Protein AF-A0A812ZML1-F1 (afdb_monomer_lite)

Sequence (157 aa):
MKAFSSDRKLYLHMNGLTAKGILGVNSSADFPVGQWFKGADTTFVLKFLIFKRRLIKVVRLGMAMLTLYTRIAAMAHSRSLPRFKLTPKYHMLMHVVYQLMLDRDANRSPINPLAYSCQMPEDFINRVATLARAVNPRFVPERTLYLYKVALAKVWE

pLDDT: mean 70.1, std 20.09, range [27.42, 96.38]

Radius of gyration: 21.19 Å; chains: 1; bounding box: 46×63×42 Å

Secondary structure (DSSP, 8-state):
-----TTS-----HHHHHSSSSS----TTS-------HHHHHHHHHHHHHH---HHHHHHHHHHHHHHHHHHHHHHHHTT-------HHHHHHHHHHHHHHHHHHTTPPPPPGGGG-THHHHHHHHHHHHHHTTS-GGGHHHHHHHHHHHHHHTT--

Organism: NCBI:txid1628268

Foldseek 3Di:
DFDDDPPPPDGPPVCVVQPDDHQCDPDPPDQRPDPPDLPPVLVVLLCVVVVPPDLVVNLVVLVVVLVVLVVVVVVCVVVVHPNDDPDVVNVLSVVQSVQSVVCVVVVHDGDRSCVSDCPVVVVVLVVLQVQLVVDDPVCSVVSSVVVVVVVCVVVVD

Structure (mmCIF, N/CA/C/O backbone):
data_AF-A0A812ZML1-F1
#
_entry.id   AF-A0A812ZML1-F1
#
loop_
_atom_site.group_PDB
_atom_site.id
_atom_site.type_symbol
_atom_site.label_atom_id
_atom_site.label_alt_id
_atom_site.label_comp_id
_atom_site.label_asym_id
_atom_site.label_entity_id
_atom_site.label_seq_id
_atom_site.pdbx_PDB_ins_code
_atom_site.Cartn_x
_atom_site.Cartn_y
_atom_site.Cartn_z
_atom_site.occupancy
_atom_site.B_iso_or_equiv
_atom_site.auth_seq_id
_atom_site.auth_comp_id
_atom_site.auth_asym_id
_atom_site.auth_atom_id
_atom_site.pdbx_PDB_model_num
ATOM 1 N N . MET A 1 1 ? -27.464 15.623 4.120 1.00 30.25 1 MET A N 1
ATOM 2 C CA . MET A 1 1 ? -26.957 16.965 4.499 1.00 30.25 1 MET A CA 1
ATOM 3 C C . MET A 1 1 ? -26.348 17.617 3.259 1.00 30.25 1 MET A C 1
ATOM 5 O O . MET A 1 1 ? -25.480 17.003 2.650 1.00 30.25 1 MET A O 1
ATOM 9 N N . LYS A 1 2 ? -26.843 18.781 2.813 1.00 27.42 2 LYS A N 1
ATOM 10 C CA . LYS A 1 2 ? -26.291 19.506 1.651 1.00 27.42 2 LYS A CA 1
ATOM 11 C C . LYS A 1 2 ? -25.181 20.434 2.156 1.00 27.42 2 LYS A C 1
ATOM 13 O O . LYS A 1 2 ? -25.472 21.323 2.945 1.00 27.42 2 LYS A O 1
ATOM 18 N N . ALA A 1 3 ? -23.933 20.215 1.747 1.00 38.06 3 ALA A N 1
ATOM 19 C CA . ALA A 1 3 ? -22.838 21.139 2.039 1.00 38.06 3 ALA A CA 1
ATOM 20 C C . ALA A 1 3 ? -22.633 22.055 0.828 1.00 38.06 3 ALA A C 1
ATOM 22 O O . ALA A 1 3 ? -22.430 21.577 -0.288 1.00 38.06 3 ALA A O 1
ATOM 23 N N . PHE A 1 4 ? -22.740 23.364 1.043 1.00 33.72 4 PHE A N 1
ATOM 24 C CA . PHE A 1 4 ? -22.648 24.370 -0.009 1.00 33.72 4 PHE A CA 1
ATOM 25 C C . PHE A 1 4 ? -21.183 24.786 -0.189 1.00 33.72 4 PHE A C 1
ATOM 27 O O . PHE A 1 4 ? -20.556 25.266 0.752 1.00 33.72 4 PHE A O 1
ATOM 34 N N . SER A 1 5 ? -20.621 24.598 -1.384 1.00 42.22 5 SER A N 1
ATOM 35 C CA . SER A 1 5 ? -19.353 25.231 -1.759 1.00 42.22 5 SER A CA 1
ATOM 36 C C . SER A 1 5 ? -19.693 26.524 -2.492 1.00 42.22 5 SER A C 1
ATOM 38 O O . SER A 1 5 ? -20.184 26.486 -3.621 1.00 42.22 5 SER A O 1
ATOM 40 N N . SER A 1 6 ? -19.474 27.662 -1.828 1.00 43.00 6 SER A N 1
ATOM 41 C CA . SER A 1 6 ? -19.784 29.004 -2.350 1.00 43.00 6 SER A CA 1
ATOM 42 C C . SER A 1 6 ? -19.056 29.326 -3.658 1.00 43.00 6 SER A C 1
ATOM 44 O O . SER A 1 6 ? -19.532 30.130 -4.451 1.00 43.00 6 SER A O 1
ATOM 46 N N . ASP A 1 7 ? -17.941 28.647 -3.912 1.00 47.12 7 ASP A N 1
ATOM 47 C CA . ASP A 1 7 ? -16.955 29.038 -4.914 1.00 47.12 7 ASP A CA 1
ATOM 48 C C . ASP A 1 7 ? -17.276 28.558 -6.344 1.00 47.12 7 ASP A C 1
ATOM 50 O O . ASP A 1 7 ? -16.639 28.987 -7.299 1.00 47.12 7 ASP A O 1
ATOM 54 N N . ARG A 1 8 ? -18.240 27.636 -6.541 1.00 44.75 8 ARG A N 1
ATOM 55 C CA . ARG A 1 8 ? -18.474 27.026 -7.876 1.00 44.75 8 ARG A CA 1
ATOM 56 C C . ARG A 1 8 ? -19.919 26.844 -8.330 1.00 44.75 8 ARG A C 1
ATOM 58 O O . ARG A 1 8 ? -20.122 26.225 -9.371 1.00 44.75 8 ARG A O 1
ATOM 65 N N . LYS A 1 9 ? -20.920 27.323 -7.579 1.00 40.16 9 LYS A N 1
ATOM 66 C CA . LYS A 1 9 ? -22.358 27.097 -7.877 1.00 40.16 9 LYS A CA 1
ATOM 67 C C . LYS A 1 9 ? -22.679 25.640 -8.289 1.00 40.16 9 LYS A C 1
ATOM 69 O O . LYS A 1 9 ? -23.553 25.390 -9.112 1.00 40.16 9 LYS A O 1
ATOM 74 N N . LEU A 1 10 ? -21.959 24.665 -7.732 1.00 39.91 10 LEU A N 1
ATOM 75 C CA . LEU A 1 10 ? -22.126 23.246 -8.038 1.00 39.91 10 LEU A CA 1
ATOM 76 C C . LEU A 1 10 ? -22.771 22.569 -6.835 1.00 39.91 10 LEU A C 1
ATOM 78 O O . LEU A 1 10 ? -22.171 22.458 -5.765 1.00 39.91 10 LEU A O 1
ATOM 82 N N . TYR A 1 11 ? -24.009 22.119 -7.021 1.00 44.06 11 TYR A N 1
ATOM 83 C CA . TYR A 1 11 ? -24.734 21.344 -6.025 1.00 44.06 11 TYR A CA 1
ATOM 84 C C . TYR A 1 11 ? -24.158 19.930 -5.974 1.00 44.06 11 TYR A C 1
ATOM 86 O O . TYR A 1 11 ? -24.577 19.043 -6.713 1.00 44.06 11 TYR A O 1
ATOM 94 N N . LEU A 1 12 ? -23.203 19.694 -5.076 1.00 42.94 12 LEU A N 1
ATOM 95 C CA . LEU A 1 12 ? -22.797 18.335 -4.739 1.00 42.94 12 LEU A CA 1
ATOM 96 C C . LEU A 1 12 ? -23.833 17.757 -3.780 1.00 42.94 12 LEU A C 1
ATOM 98 O O . LEU A 1 12 ? -23.767 17.898 -2.557 1.00 42.94 12 LEU A O 1
ATOM 102 N N . HIS A 1 13 ? -24.853 17.142 -4.371 1.00 40.81 13 HIS A N 1
ATOM 103 C CA . HIS A 1 13 ? -25.836 16.395 -3.616 1.00 40.81 13 HIS A CA 1
ATOM 104 C C . HIS A 1 13 ? -25.111 15.204 -2.987 1.00 40.81 13 HIS A C 1
ATOM 106 O O . HIS A 1 13 ? -24.733 14.268 -3.685 1.00 40.81 13 HIS A O 1
ATOM 112 N N . MET A 1 14 ? -24.889 15.237 -1.670 1.00 38.34 14 MET A N 1
ATOM 113 C CA . MET A 1 14 ? -24.200 14.154 -0.957 1.00 38.34 14 MET A CA 1
ATOM 114 C C . MET A 1 14 ? -24.873 12.797 -1.183 1.00 38.34 14 MET A C 1
ATOM 116 O O . MET A 1 14 ? -24.180 11.784 -1.176 1.00 38.34 14 MET A O 1
ATOM 120 N N . ASN A 1 15 ? -26.176 12.767 -1.498 1.00 38.44 15 ASN A N 1
ATOM 121 C CA . ASN A 1 15 ? -26.861 11.531 -1.883 1.00 38.44 15 ASN A CA 1
ATOM 122 C C . ASN A 1 15 ? -26.327 10.943 -3.200 1.00 38.44 15 ASN A C 1
ATOM 124 O O . ASN A 1 15 ? -26.400 9.745 -3.363 1.00 38.44 15 ASN A O 1
ATOM 128 N N . GLY A 1 16 ? -25.743 11.710 -4.123 1.00 42.47 16 GLY A N 1
ATOM 129 C CA . GLY A 1 16 ? -25.113 11.144 -5.327 1.00 42.47 16 GLY A CA 1
ATOM 130 C C . GLY A 1 16 ? -23.782 10.432 -5.046 1.00 42.47 16 GLY A C 1
ATOM 131 O O . GLY A 1 16 ? -23.395 9.535 -5.784 1.00 42.47 16 GLY A O 1
ATOM 132 N N . LEU A 1 17 ? -23.095 10.805 -3.959 1.00 43.91 17 LEU A N 1
ATOM 133 C CA . LEU A 1 17 ? -21.865 10.146 -3.495 1.00 43.91 17 LEU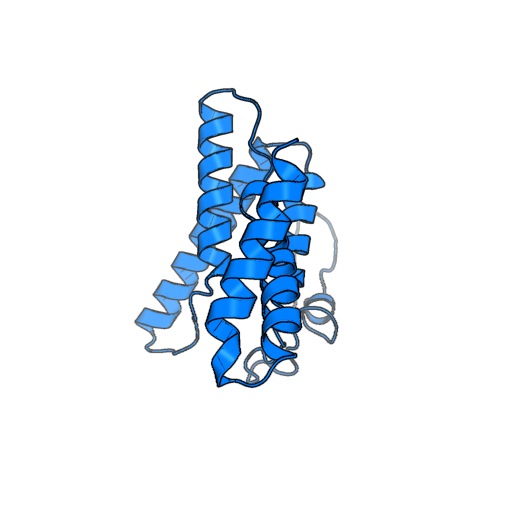 A CA 1
ATOM 134 C C . LEU A 1 17 ? -22.143 8.997 -2.512 1.00 43.91 17 LEU A C 1
ATOM 136 O O . LEU A 1 17 ? -21.347 8.065 -2.412 1.00 43.91 17 LEU A O 1
ATOM 140 N N . THR A 1 18 ? -23.258 9.068 -1.779 1.00 42.94 18 THR A N 1
ATOM 141 C CA . THR A 1 18 ? -23.628 8.104 -0.727 1.00 42.94 18 THR A CA 1
ATOM 142 C C . THR A 1 18 ? -24.702 7.106 -1.155 1.00 42.94 18 THR A C 1
ATOM 144 O O . THR A 1 18 ? -24.686 5.980 -0.667 1.00 42.94 18 THR A O 1
ATOM 147 N N . ALA A 1 19 ? -25.580 7.442 -2.105 1.00 38.00 19 ALA A N 1
ATOM 148 C CA . ALA A 1 19 ? -26.612 6.527 -2.576 1.00 38.00 19 ALA A CA 1
ATOM 149 C C . ALA A 1 19 ? -26.061 5.574 -3.645 1.00 38.00 19 ALA A C 1
ATOM 151 O O . ALA A 1 19 ? -25.663 5.966 -4.741 1.00 38.00 19 ALA A O 1
ATOM 152 N N . LYS A 1 20 ? -26.102 4.288 -3.293 1.00 42.53 20 LYS A N 1
ATOM 153 C CA . LYS A 1 20 ? -26.115 3.098 -4.160 1.00 42.53 20 LYS A CA 1
ATOM 154 C C . LYS A 1 20 ? -24.907 2.772 -5.047 1.00 42.53 20 LYS A C 1
ATOM 156 O O . LYS A 1 20 ? -24.857 1.644 -5.516 1.00 42.53 20 LYS A O 1
ATOM 161 N N . GLY A 1 21 ? -23.932 3.657 -5.248 1.00 42.88 21 GLY A N 1
ATOM 162 C CA . GLY A 1 21 ? -22.796 3.356 -6.139 1.00 42.88 21 GLY A CA 1
ATOM 163 C C . GLY A 1 21 ? -21.460 3.063 -5.452 1.00 42.88 21 GLY A C 1
ATOM 164 O O . GLY A 1 21 ? -20.803 2.080 -5.775 1.00 42.88 21 GLY A O 1
ATOM 165 N N . ILE A 1 22 ? -21.024 3.946 -4.544 1.00 42.72 22 ILE A N 1
ATOM 166 C CA . ILE A 1 22 ? -19.591 4.043 -4.193 1.00 42.72 22 ILE A CA 1
ATOM 167 C C . ILE A 1 22 ? -19.295 3.695 -2.727 1.00 42.72 22 ILE A C 1
ATOM 169 O O . ILE A 1 22 ? -18.256 3.107 -2.450 1.00 42.72 22 ILE A O 1
ATOM 173 N N . LEU A 1 23 ? -20.183 4.033 -1.783 1.00 40.28 23 LEU A N 1
ATOM 174 C CA . LEU A 1 23 ? -19.913 3.873 -0.340 1.00 40.28 23 LEU A CA 1
ATOM 175 C C . LEU A 1 23 ? -20.898 2.958 0.408 1.00 40.28 23 LEU A C 1
ATOM 177 O O . LEU A 1 23 ? -20.648 2.641 1.567 1.00 40.28 23 LEU A O 1
ATOM 181 N N . GLY A 1 24 ? -21.989 2.522 -0.235 1.00 40.69 24 GLY A N 1
ATOM 182 C CA . GLY A 1 24 ? -22.917 1.531 0.332 1.00 40.69 24 GLY A CA 1
ATOM 183 C C . GLY A 1 24 ? -23.607 1.952 1.637 1.00 40.69 24 GLY A C 1
ATOM 184 O O . GLY A 1 24 ? -23.791 1.117 2.515 1.00 40.69 24 GLY A O 1
ATOM 185 N N . VAL A 1 25 ? -23.961 3.232 1.799 1.00 42.88 25 VAL A N 1
ATOM 186 C CA . VAL A 1 25 ? -24.600 3.740 3.027 1.00 42.88 25 VAL A CA 1
ATOM 187 C C . VAL A 1 25 ? -26.088 3.984 2.768 1.00 42.88 25 VAL A C 1
ATOM 189 O O . VAL A 1 25 ? -26.435 4.878 1.998 1.00 42.88 25 VAL A O 1
ATOM 192 N N . ASN A 1 26 ? -26.966 3.204 3.407 1.00 42.56 26 ASN A N 1
ATOM 193 C CA . ASN A 1 26 ? -28.424 3.327 3.259 1.00 42.56 26 ASN A CA 1
ATOM 194 C C . ASN A 1 26 ? -29.070 4.244 4.322 1.00 42.56 26 ASN A C 1
ATOM 196 O O . ASN A 1 26 ? -30.164 4.758 4.096 1.00 42.56 26 ASN A O 1
ATOM 200 N N . SER A 1 27 ? -28.387 4.517 5.441 1.00 46.06 27 SER A N 1
ATOM 201 C CA . SER A 1 27 ? -28.872 5.358 6.547 1.00 46.06 27 SER A CA 1
ATOM 202 C C . SER A 1 27 ? -27.717 5.999 7.330 1.00 46.06 27 SER A C 1
ATOM 204 O O . SER A 1 27 ? -26.608 5.478 7.354 1.00 46.06 27 SER A O 1
ATOM 206 N N . SER A 1 28 ? -27.968 7.113 8.030 1.00 41.59 28 SER A N 1
ATOM 207 C CA . SER A 1 28 ? -27.015 7.720 8.982 1.00 41.59 28 SER A CA 1
ATOM 208 C C . SER A 1 28 ? -26.768 6.875 10.239 1.00 41.59 28 SER A C 1
ATOM 210 O O . SER A 1 28 ? -25.823 7.149 10.981 1.00 41.59 28 SER A O 1
ATOM 212 N N . ALA A 1 29 ? -27.624 5.879 10.483 1.00 38.41 29 ALA A N 1
ATOM 213 C CA . ALA A 1 29 ? -27.454 4.856 11.511 1.00 38.41 29 ALA A CA 1
ATOM 214 C C . ALA A 1 29 ? -26.827 3.561 10.963 1.00 38.41 29 ALA A C 1
ATOM 216 O O . ALA A 1 29 ? -26.389 2.726 11.752 1.00 38.41 29 ALA A O 1
ATOM 217 N N . ASP A 1 30 ? -26.734 3.414 9.636 1.00 39.09 30 ASP A N 1
ATOM 218 C CA . ASP A 1 30 ? -26.087 2.265 9.015 1.00 39.09 30 ASP A CA 1
ATOM 219 C C . ASP A 1 30 ? -24.577 2.483 8.971 1.00 39.09 30 ASP A C 1
ATOM 221 O O . ASP A 1 30 ? -24.061 3.477 8.449 1.00 39.09 30 ASP A O 1
ATOM 225 N N . PHE A 1 31 ? -23.844 1.515 9.512 1.00 41.28 31 PHE A N 1
ATOM 226 C CA . PHE A 1 31 ? -22.415 1.409 9.261 1.00 41.28 31 PHE A CA 1
ATOM 227 C C . PHE A 1 31 ? -22.195 1.182 7.757 1.00 41.28 31 PHE A C 1
ATOM 229 O O . PHE A 1 31 ? -23.007 0.496 7.136 1.00 41.28 31 PHE A O 1
ATOM 236 N N . PRO A 1 32 ? -21.121 1.723 7.149 1.00 39.84 32 PRO A N 1
ATOM 237 C CA . PRO A 1 32 ? -20.814 1.465 5.748 1.00 39.84 32 PRO A CA 1
ATOM 238 C C . PRO A 1 32 ? -20.530 -0.028 5.552 1.00 39.84 32 PRO A C 1
ATOM 240 O O . PRO A 1 32 ? -19.404 -0.496 5.711 1.00 39.84 32 PRO A O 1
ATOM 243 N N . VAL A 1 33 ? -21.567 -0.778 5.196 1.00 39.78 33 VAL A N 1
ATOM 244 C CA . VAL A 1 33 ? -21.495 -2.158 4.724 1.00 39.78 33 VAL A CA 1
ATOM 245 C C . VAL A 1 33 ? -21.394 -2.131 3.205 1.00 39.78 33 VAL A C 1
ATOM 247 O O . VAL A 1 33 ? -22.273 -2.561 2.469 1.00 39.78 33 VAL A O 1
ATOM 250 N N . GLY A 1 34 ? -20.280 -1.586 2.725 1.00 39.97 34 GLY A N 1
ATOM 251 C CA . GLY A 1 34 ? -19.771 -1.893 1.397 1.00 39.97 34 GLY A CA 1
ATOM 252 C C . GLY A 1 34 ? -18.774 -3.035 1.526 1.00 39.97 34 GLY A C 1
ATOM 253 O O . GLY A 1 34 ? -17.932 -3.018 2.426 1.00 39.97 34 GLY A O 1
ATOM 254 N N . GLN A 1 35 ? -18.814 -4.024 0.633 1.00 39.38 35 GLN A N 1
ATOM 255 C CA . GLN A 1 35 ? -17.614 -4.827 0.426 1.00 39.38 35 GLN A CA 1
ATOM 256 C C . GLN A 1 35 ? -16.547 -3.907 -0.167 1.00 39.38 35 GLN A C 1
ATOM 258 O O . GLN A 1 35 ? -16.556 -3.598 -1.355 1.00 39.38 35 GLN A O 1
ATOM 263 N N . TRP A 1 36 ? -15.636 -3.442 0.684 1.00 43.09 36 TRP A N 1
ATOM 264 C CA . TRP A 1 36 ? -14.430 -2.747 0.258 1.00 43.09 36 TRP A CA 1
ATOM 265 C C . TRP A 1 36 ? -13.569 -3.743 -0.521 1.00 43.09 36 TRP A C 1
ATOM 267 O O . TRP A 1 36 ? -12.837 -4.552 0.057 1.00 43.09 36 TRP A O 1
ATOM 277 N N . PHE A 1 37 ? -13.708 -3.743 -1.847 1.00 42.66 37 PHE A N 1
ATOM 278 C CA . PHE A 1 37 ? -13.023 -4.697 -2.708 1.00 42.66 37 PHE A CA 1
ATOM 279 C C . PHE A 1 37 ? -11.521 -4.393 -2.704 1.00 42.66 37 PHE A C 1
ATOM 281 O O . PHE A 1 37 ? -11.089 -3.276 -3.003 1.00 42.66 37 PHE A O 1
ATOM 288 N N . LYS A 1 38 ? -10.689 -5.378 -2.338 1.00 47.12 38 LYS A N 1
ATOM 289 C CA . LYS A 1 38 ? -9.230 -5.212 -2.189 1.00 47.12 38 LYS A CA 1
ATOM 290 C C . LYS A 1 38 ? -8.572 -4.540 -3.410 1.00 47.12 38 LYS A C 1
ATOM 292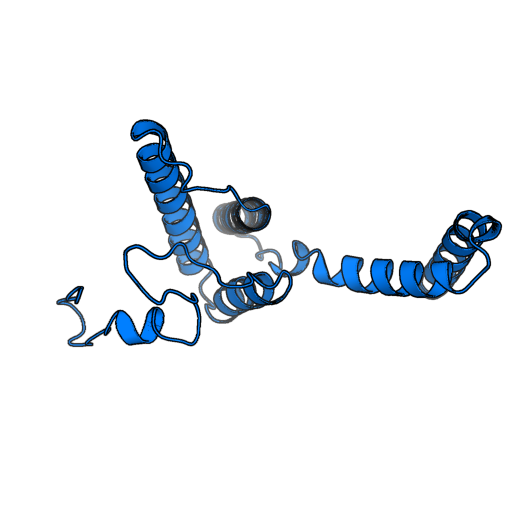 O O . LYS A 1 38 ? -7.780 -3.620 -3.217 1.00 47.12 38 LYS A O 1
ATOM 297 N N . GLY A 1 39 ? -8.994 -4.897 -4.624 1.00 49.31 39 GLY A N 1
ATOM 298 C CA . GLY A 1 39 ? -8.442 -4.357 -5.872 1.00 49.31 39 GLY A CA 1
ATOM 299 C C . GLY A 1 39 ? -8.960 -2.979 -6.312 1.00 49.31 39 GLY A C 1
ATOM 300 O O . GLY A 1 39 ? -8.210 -2.234 -6.941 1.00 49.31 39 GLY A O 1
ATOM 301 N N . ALA A 1 40 ? -10.200 -2.603 -5.973 1.00 52.41 40 ALA A N 1
ATOM 302 C CA . ALA A 1 40 ? -10.842 -1.401 -6.526 1.00 52.41 40 ALA A CA 1
ATOM 303 C C . ALA A 1 40 ? -10.270 -0.095 -5.946 1.00 52.41 40 ALA A C 1
ATOM 305 O O . ALA A 1 40 ? -10.023 0.861 -6.678 1.00 52.41 40 ALA A O 1
ATOM 306 N N . ASP A 1 41 ? -9.996 -0.058 -4.640 1.00 56.12 41 ASP A N 1
ATOM 307 C CA . ASP A 1 41 ? -9.524 1.170 -3.983 1.00 56.12 41 ASP A CA 1
ATOM 308 C C . ASP A 1 41 ? -8.111 1.554 -4.430 1.00 56.12 41 ASP A C 1
ATOM 310 O O . ASP A 1 41 ? -7.824 2.727 -4.655 1.00 56.12 41 ASP A O 1
ATOM 314 N N . THR A 1 42 ? -7.241 0.557 -4.615 1.00 57.66 42 THR A N 1
ATOM 315 C CA . THR A 1 42 ? -5.889 0.753 -5.144 1.00 57.66 42 THR A CA 1
ATOM 316 C C . THR A 1 42 ? -5.974 1.348 -6.544 1.00 57.66 42 THR A C 1
ATOM 318 O O . THR A 1 42 ? -5.356 2.370 -6.813 1.00 57.66 42 THR A O 1
ATOM 321 N N . THR A 1 43 ? -6.825 0.810 -7.422 1.00 57.88 43 THR A N 1
ATOM 322 C CA . THR A 1 43 ? -7.004 1.374 -8.769 1.00 57.88 43 THR A CA 1
ATOM 323 C C . THR A 1 43 ? -7.623 2.770 -8.754 1.00 57.88 43 THR A C 1
ATOM 325 O O . THR A 1 43 ? -7.217 3.598 -9.562 1.00 57.88 43 THR A O 1
ATOM 328 N N . PHE A 1 44 ? -8.559 3.078 -7.853 1.00 58.50 44 PHE A N 1
ATOM 329 C CA . PHE A 1 44 ? -9.139 4.422 -7.737 1.00 58.50 44 PHE A CA 1
ATOM 330 C C . PHE A 1 44 ? -8.136 5.459 -7.222 1.00 58.50 44 PHE A C 1
ATOM 332 O O . PHE A 1 44 ? -8.013 6.535 -7.813 1.00 58.50 44 PHE A O 1
ATOM 339 N N . VAL A 1 45 ? -7.381 5.129 -6.171 1.00 61.47 45 VAL A N 1
ATOM 340 C CA . VAL A 1 45 ? -6.309 5.983 -5.639 1.00 61.47 45 VAL A CA 1
ATOM 341 C C . VAL A 1 45 ? -5.240 6.198 -6.709 1.00 61.47 45 VAL A C 1
ATOM 343 O O . VAL A 1 45 ? -4.858 7.331 -6.981 1.00 61.47 45 VAL A O 1
ATOM 346 N N . LEU A 1 46 ? -4.818 5.142 -7.402 1.00 62.12 46 LEU A N 1
ATOM 347 C CA . LEU A 1 46 ? -3.794 5.230 -8.442 1.00 62.12 46 LEU A CA 1
ATOM 348 C C . LEU A 1 46 ? -4.284 5.985 -9.684 1.00 62.12 46 LEU A C 1
ATOM 350 O O . LEU A 1 46 ? -3.555 6.827 -10.205 1.00 62.12 46 LEU A O 1
ATOM 354 N N . LYS A 1 47 ? -5.537 5.789 -10.116 1.00 58.44 47 LYS A N 1
ATOM 355 C CA . LYS A 1 47 ? -6.158 6.591 -11.186 1.00 58.44 47 LYS A CA 1
ATOM 356 C C . LYS A 1 47 ? -6.214 8.070 -10.815 1.00 58.44 47 LYS A C 1
ATOM 358 O O . LYS A 1 47 ? -5.949 8.912 -11.668 1.00 58.44 47 LYS A O 1
ATOM 363 N N . PHE A 1 48 ? -6.509 8.404 -9.559 1.00 59.78 48 PHE A N 1
ATOM 364 C CA . PHE A 1 48 ? -6.487 9.787 -9.080 1.00 59.78 48 PHE A CA 1
ATOM 365 C C . PHE A 1 48 ? -5.081 10.408 -9.152 1.00 59.78 48 PHE A C 1
ATOM 367 O O . PHE A 1 48 ? -4.944 11.560 -9.575 1.00 59.78 48 PHE A O 1
ATOM 374 N N . LEU A 1 49 ? -4.044 9.643 -8.794 1.00 60.50 49 LEU A N 1
ATOM 375 C CA . LEU A 1 49 ? -2.644 10.078 -8.851 1.00 60.50 49 LEU A CA 1
ATOM 376 C C . LEU A 1 49 ? -2.157 10.255 -10.301 1.00 60.50 49 LEU A C 1
ATOM 378 O O . LEU A 1 49 ? -1.549 11.275 -10.615 1.00 60.50 49 LEU A O 1
ATOM 382 N N . ILE A 1 50 ? -2.495 9.323 -11.199 1.00 58.47 50 ILE A N 1
ATOM 383 C CA . ILE A 1 50 ? -2.115 9.360 -12.624 1.00 58.47 50 ILE A CA 1
ATOM 384 C C . ILE A 1 50 ? -2.859 10.477 -13.380 1.00 58.47 50 ILE A C 1
ATOM 386 O O . ILE A 1 50 ? -2.274 11.171 -14.210 1.00 58.47 50 ILE A O 1
ATOM 390 N N . PHE A 1 51 ? -4.144 10.707 -13.081 1.00 50.06 51 PHE A N 1
ATOM 391 C CA . PHE A 1 51 ? -4.964 11.715 -13.769 1.00 50.06 51 PHE A CA 1
ATOM 392 C C . PHE A 1 51 ? -4.574 13.163 -13.410 1.00 50.06 51 PHE A C 1
ATOM 394 O O . PHE A 1 51 ? -4.831 14.102 -14.169 1.00 50.06 51 PHE A O 1
ATOM 401 N N . LYS A 1 52 ? -3.925 13.393 -12.261 1.00 53.12 52 LYS A N 1
ATOM 402 C CA . LYS A 1 52 ? -3.397 14.708 -11.875 1.00 53.12 52 LYS A CA 1
ATOM 403 C C . LYS A 1 52 ? -1.913 14.814 -12.237 1.00 53.12 52 LYS A C 1
ATOM 405 O O . LYS A 1 52 ? -1.055 14.616 -11.392 1.00 53.12 52 LYS A O 1
ATOM 410 N N . ARG A 1 53 ? -1.611 15.312 -13.443 1.00 57.06 53 ARG A N 1
ATOM 411 C CA . ARG A 1 53 ? -0.241 15.626 -13.930 1.00 57.06 53 ARG A CA 1
ATOM 412 C C . ARG A 1 53 ? 0.603 16.582 -13.056 1.00 57.06 53 ARG A C 1
ATOM 414 O O . ARG A 1 53 ? 1.733 16.886 -13.409 1.00 57.06 53 ARG A O 1
ATOM 421 N N . ARG A 1 54 ? 0.080 17.105 -11.940 1.00 74.00 54 ARG A N 1
ATOM 422 C CA . ARG A 1 54 ? 0.794 18.048 -11.063 1.00 74.00 54 ARG A CA 1
ATOM 423 C C . ARG A 1 54 ? 1.095 17.393 -9.717 1.00 74.00 54 ARG A C 1
ATOM 425 O O . ARG A 1 54 ? 0.245 17.421 -8.824 1.00 74.00 54 ARG A O 1
ATOM 432 N N . LEU A 1 55 ? 2.322 16.888 -9.576 1.00 74.56 55 LEU A N 1
ATOM 433 C CA . LEU A 1 55 ? 2.874 16.267 -8.364 1.00 74.56 55 LEU A CA 1
ATOM 434 C C . LEU A 1 55 ? 2.572 17.078 -7.092 1.00 74.56 55 LEU A C 1
ATOM 436 O O . LEU A 1 55 ? 2.064 16.544 -6.113 1.00 74.56 55 LEU A O 1
ATOM 440 N N . ILE A 1 56 ? 2.757 18.400 -7.143 1.00 80.44 56 ILE A N 1
ATOM 441 C CA . ILE A 1 56 ? 2.488 19.317 -6.021 1.00 80.44 56 ILE A CA 1
ATOM 442 C C . ILE A 1 56 ? 1.040 19.201 -5.519 1.00 80.44 56 ILE A C 1
ATOM 444 O O . ILE A 1 56 ? 0.780 19.167 -4.316 1.00 80.44 56 ILE A O 1
ATOM 448 N N . LYS A 1 57 ? 0.072 19.124 -6.440 1.00 83.25 57 LYS A N 1
ATOM 449 C CA . LYS A 1 57 ? -1.352 19.034 -6.095 1.00 83.25 57 LYS A CA 1
ATOM 450 C C . LYS A 1 57 ? -1.695 17.669 -5.512 1.00 83.25 57 LYS A C 1
ATOM 452 O O . LYS A 1 57 ? -2.506 17.601 -4.592 1.00 83.25 57 LYS A O 1
ATOM 457 N N . VAL A 1 58 ? -1.084 16.619 -6.050 1.00 82.00 58 VAL A N 1
ATOM 458 C CA . VAL A 1 58 ? -1.215 15.246 -5.564 1.00 82.00 58 VAL A CA 1
ATOM 459 C C . VAL A 1 58 ? -0.711 15.133 -4.128 1.00 82.00 58 VAL A C 1
ATOM 461 O O . VAL A 1 58 ? -1.482 14.735 -3.260 1.00 82.00 58 VAL A O 1
ATOM 464 N N . VAL A 1 59 ? 0.520 15.574 -3.857 1.00 84.06 59 VAL A N 1
ATOM 465 C CA . VAL A 1 59 ? 1.112 15.537 -2.511 1.00 84.06 59 VAL A CA 1
ATOM 466 C C . VAL A 1 59 ? 0.265 16.345 -1.530 1.00 84.06 59 VAL A C 1
ATOM 468 O O . VAL A 1 59 ? -0.076 15.851 -0.461 1.00 84.06 59 VAL A O 1
ATOM 471 N N . ARG A 1 60 ? -0.175 17.553 -1.909 1.00 87.12 60 ARG A N 1
ATOM 472 C CA . ARG A 1 60 ? -1.022 18.391 -1.044 1.00 87.12 60 ARG A CA 1
ATOM 473 C C . ARG A 1 60 ? -2.342 17.713 -0.666 1.00 87.12 60 ARG A C 1
ATOM 475 O O . ARG A 1 60 ? -2.749 17.771 0.489 1.00 87.12 60 ARG A O 1
ATOM 482 N N . LEU A 1 61 ? -3.031 17.108 -1.636 1.00 84.25 61 LEU A N 1
ATOM 483 C CA . LEU A 1 61 ? -4.311 16.431 -1.394 1.00 84.25 61 LEU A CA 1
ATOM 484 C C . LEU A 1 61 ? -4.123 15.123 -0.617 1.00 84.25 61 LEU A C 1
ATOM 486 O O . LEU A 1 61 ? -4.923 14.839 0.270 1.00 84.25 61 LEU A O 1
ATOM 490 N N . GLY A 1 62 ? -3.053 14.376 -0.902 1.00 84.12 62 GLY A N 1
ATOM 491 C CA . GLY A 1 62 ? -2.666 13.188 -0.144 1.00 84.12 62 GLY A CA 1
ATOM 492 C C . GLY A 1 62 ? -2.397 13.516 1.322 1.00 84.12 62 GLY A C 1
ATOM 493 O O . GLY A 1 62 ? -3.010 12.921 2.200 1.00 84.12 62 GLY A O 1
ATOM 494 N N . MET A 1 63 ? -1.580 14.534 1.597 1.00 85.31 63 MET A N 1
ATOM 495 C CA . MET A 1 63 ? -1.297 14.988 2.964 1.00 85.31 63 MET A CA 1
ATOM 496 C C . MET A 1 63 ? -2.555 15.483 3.685 1.00 85.31 63 MET A C 1
ATOM 498 O O . MET A 1 63 ? -2.770 15.141 4.842 1.00 85.31 63 MET A O 1
ATOM 502 N N . ALA A 1 64 ? -3.431 16.232 3.004 1.00 86.50 64 ALA A N 1
ATOM 503 C CA . ALA A 1 64 ? -4.703 16.661 3.587 1.00 86.50 64 ALA A CA 1
ATOM 504 C C . ALA A 1 64 ? -5.598 15.468 3.957 1.00 86.50 64 ALA A C 1
ATOM 506 O O . ALA A 1 64 ? -6.192 15.455 5.033 1.00 86.50 64 ALA A O 1
ATOM 507 N N . MET A 1 65 ? -5.667 14.451 3.094 1.00 83.94 65 MET A N 1
ATOM 508 C CA . MET A 1 65 ? -6.387 13.214 3.390 1.00 83.94 65 MET A CA 1
ATOM 509 C C . MET A 1 65 ? -5.781 12.500 4.600 1.00 83.94 65 MET A C 1
ATOM 511 O O . MET A 1 65 ? -6.537 12.062 5.467 1.00 83.94 65 MET A O 1
ATOM 515 N N . LEU A 1 66 ? -4.446 12.443 4.693 1.00 83.06 66 LEU A N 1
ATOM 516 C CA . LEU A 1 66 ? -3.774 11.802 5.817 1.00 83.06 66 LEU A CA 1
ATOM 517 C C . LEU A 1 66 ? -4.085 12.513 7.147 1.00 83.06 66 LEU A C 1
ATOM 519 O O . LEU A 1 66 ? -4.504 11.895 8.124 1.00 83.06 66 LEU A O 1
ATOM 523 N N . THR A 1 67 ? -3.960 13.839 7.173 1.00 86.25 67 THR A N 1
ATOM 524 C CA . THR A 1 67 ? -4.239 14.650 8.366 1.00 86.25 67 THR A CA 1
ATOM 525 C C . THR A 1 67 ? -5.706 14.585 8.790 1.00 86.25 67 THR A C 1
ATOM 527 O O . THR A 1 67 ? -6.021 14.530 9.978 1.00 86.25 67 THR A O 1
ATOM 530 N N . LEU A 1 68 ? -6.637 14.600 7.834 1.00 85.25 68 LEU A N 1
ATOM 531 C CA . LEU A 1 68 ? -8.062 14.511 8.152 1.00 85.25 68 LEU A CA 1
ATOM 532 C C . LEU A 1 68 ? -8.420 13.133 8.700 1.00 85.25 68 LEU A C 1
ATOM 534 O O . LEU A 1 68 ? -9.167 13.039 9.670 1.00 85.25 68 LEU A O 1
ATOM 538 N N . TYR A 1 69 ? -7.869 12.069 8.123 1.00 81.69 69 TYR A N 1
ATOM 539 C CA . TYR A 1 69 ? -8.139 10.718 8.590 1.00 81.69 69 TYR A CA 1
ATOM 540 C C . TYR A 1 69 ? -7.600 10.487 10.007 1.00 81.69 69 TYR A C 1
ATOM 542 O O . TYR A 1 69 ? -8.339 9.978 10.850 1.00 81.69 69 TYR A O 1
ATOM 550 N N . THR A 1 70 ? -6.370 10.920 10.319 1.00 82.62 70 THR A N 1
ATOM 551 C CA . THR A 1 70 ? -5.834 10.835 11.692 1.00 82.62 70 THR A CA 1
ATOM 552 C C . THR A 1 70 ? -6.670 11.649 12.676 1.00 82.62 70 THR A C 1
ATOM 554 O O . THR A 1 70 ? -6.976 11.166 13.765 1.00 82.62 70 THR A O 1
ATOM 557 N N . ARG A 1 71 ? -7.127 12.844 12.280 1.00 85.88 71 ARG A N 1
ATOM 558 C CA . ARG A 1 71 ? -7.999 13.684 13.110 1.00 85.88 71 ARG A CA 1
ATOM 559 C C . ARG A 1 71 ? -9.336 13.011 13.410 1.00 85.88 71 ARG A C 1
ATOM 561 O O . ARG A 1 71 ? -9.781 13.034 14.554 1.00 85.88 71 ARG A O 1
ATOM 568 N N . ILE A 1 72 ? -9.989 12.410 12.415 1.00 84.19 72 ILE A N 1
ATOM 569 C CA . ILE A 1 72 ? -11.283 11.748 12.636 1.00 84.19 72 ILE A CA 1
ATOM 570 C C . ILE A 1 72 ? -11.100 10.452 13.440 1.00 84.19 72 ILE A C 1
ATOM 572 O O . ILE A 1 72 ? -11.908 10.185 14.329 1.00 84.19 72 ILE A O 1
ATOM 576 N N . ALA A 1 73 ? -10.010 9.710 13.225 1.00 81.25 73 ALA A N 1
ATOM 577 C CA . ALA A 1 73 ? -9.661 8.555 14.050 1.00 81.25 73 ALA A CA 1
ATOM 578 C C . ALA A 1 73 ? -9.449 8.945 15.525 1.00 81.25 73 ALA A C 1
ATOM 580 O O . ALA A 1 73 ? -10.020 8.311 16.410 1.00 81.25 73 ALA A O 1
ATOM 581 N N . ALA A 1 74 ? -8.719 10.033 15.792 1.00 81.25 74 ALA A N 1
ATOM 582 C CA . ALA A 1 74 ? -8.525 10.559 17.144 1.00 81.25 74 ALA A CA 1
ATOM 583 C C . ALA A 1 74 ? -9.849 10.994 17.798 1.00 81.25 74 ALA A C 1
ATOM 585 O O . ALA A 1 74 ? -10.084 10.697 18.966 1.00 81.25 74 ALA A O 1
ATOM 586 N N . MET A 1 75 ? -10.746 11.640 17.042 1.00 86.31 75 MET A N 1
ATOM 587 C CA . MET A 1 75 ? -12.082 12.012 17.534 1.00 86.31 75 MET A CA 1
ATOM 588 C C . MET A 1 75 ? -12.984 10.801 17.805 1.00 86.31 75 MET A C 1
ATOM 590 O O . MET A 1 75 ? -13.817 10.843 18.705 1.00 86.31 75 MET A O 1
ATOM 594 N N . ALA A 1 76 ? -12.867 9.730 17.019 1.00 82.25 76 ALA A N 1
ATOM 595 C CA . ALA A 1 76 ? -13.603 8.496 17.274 1.00 82.25 76 ALA A CA 1
ATOM 596 C C . ALA A 1 76 ? -13.078 7.795 18.533 1.00 82.25 76 ALA A C 1
ATOM 598 O O . ALA A 1 76 ? -13.877 7.372 19.368 1.00 82.25 76 ALA A O 1
ATOM 599 N N . HIS A 1 77 ? -11.752 7.754 18.696 1.00 81.62 77 HIS A N 1
ATOM 600 C CA . HIS A 1 77 ? -11.095 7.211 19.880 1.00 81.62 77 HIS A CA 1
ATOM 601 C C . HIS A 1 77 ? -11.475 7.983 21.150 1.00 81.62 77 HIS A C 1
ATOM 603 O O . HIS A 1 77 ? -11.887 7.370 22.128 1.00 81.62 77 HIS A O 1
ATOM 609 N N . SER A 1 78 ? -11.434 9.322 21.129 1.00 89.25 78 SER A N 1
ATOM 610 C CA . SER A 1 78 ? -11.799 10.142 22.297 1.00 89.25 78 SER A CA 1
ATOM 611 C C . SER A 1 78 ? -13.262 9.995 22.721 1.00 89.25 78 SER A C 1
ATOM 613 O O . SER A 1 78 ? -13.607 10.276 23.863 1.00 89.25 78 SER A O 1
ATOM 615 N N . ARG A 1 79 ? -14.126 9.532 21.813 1.00 88.81 79 ARG A N 1
ATOM 616 C CA . ARG A 1 79 ? -15.543 9.259 22.075 1.00 88.81 79 ARG A CA 1
ATOM 617 C C . ARG A 1 79 ? -15.824 7.787 22.386 1.00 88.81 79 ARG A C 1
ATOM 619 O O . ARG A 1 79 ? -16.990 7.416 22.468 1.00 88.81 79 ARG A O 1
ATOM 626 N N . SER A 1 80 ? -14.793 6.949 22.522 1.00 83.06 80 SER A N 1
ATOM 627 C CA . SER A 1 80 ? -14.918 5.494 22.706 1.00 83.06 80 SER A CA 1
ATOM 628 C C . SER A 1 80 ? -15.789 4.820 21.635 1.00 83.06 80 SER A C 1
ATOM 630 O O . SER A 1 80 ? -16.518 3.868 21.901 1.00 83.06 80 SER A O 1
ATOM 632 N N . LEU A 1 81 ? -15.744 5.332 20.400 1.00 76.12 81 LEU A N 1
ATOM 633 C CA . LEU A 1 81 ? -16.532 4.814 19.284 1.00 76.12 81 LEU A CA 1
ATOM 634 C C . LEU A 1 81 ? -15.671 3.854 18.444 1.00 76.12 81 LEU A C 1
ATOM 636 O O . LEU A 1 81 ? -14.636 4.282 17.926 1.00 76.12 81 LEU A O 1
ATOM 640 N N . PRO A 1 82 ? -16.111 2.608 18.177 1.00 66.44 82 PRO A N 1
ATOM 641 C CA . PRO A 1 82 ? -15.365 1.628 17.377 1.00 66.44 82 PRO A CA 1
ATOM 642 C C . PRO A 1 82 ? -15.460 1.909 15.861 1.00 66.44 82 PRO A C 1
ATOM 644 O O . PRO A 1 82 ? -15.610 1.007 15.043 1.00 66.44 82 PRO A O 1
ATOM 647 N N . ARG A 1 83 ? -15.435 3.187 15.461 1.00 67.00 83 ARG A N 1
ATOM 648 C CA . ARG A 1 83 ? -15.766 3.644 14.098 1.00 67.00 83 ARG A CA 1
ATOM 649 C C . ARG A 1 83 ? -14.587 3.647 13.130 1.00 67.00 83 ARG A C 1
ATOM 651 O O . ARG A 1 83 ? -14.805 3.815 11.935 1.00 67.00 83 ARG A O 1
ATOM 658 N N . PHE A 1 84 ? -13.358 3.492 13.617 1.00 61.69 84 PHE A N 1
ATOM 659 C CA . PHE A 1 84 ? -12.162 3.596 12.784 1.00 61.69 84 PHE A CA 1
ATOM 660 C C . PHE A 1 84 ? -11.345 2.312 12.820 1.00 61.69 84 PHE A C 1
ATOM 662 O O . PHE A 1 84 ? -10.533 2.091 13.713 1.00 61.69 84 PHE A O 1
ATOM 669 N N . LYS A 1 85 ? -11.523 1.483 11.788 1.00 58.69 85 LYS A N 1
ATOM 670 C CA . LYS A 1 85 ? -10.556 0.444 11.442 1.00 58.69 85 LYS A CA 1
ATOM 671 C C . LYS A 1 85 ? -9.487 1.086 10.563 1.00 58.69 85 LYS A C 1
ATOM 673 O O . LYS A 1 85 ? -9.779 1.455 9.429 1.00 58.69 85 LYS A O 1
ATOM 678 N N . LEU A 1 86 ? -8.258 1.215 1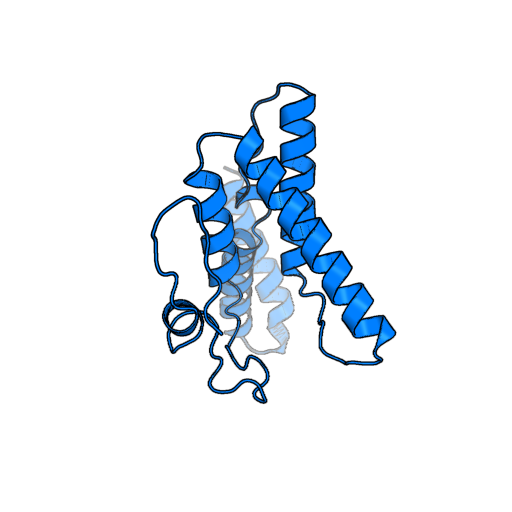1.066 1.00 53.47 86 LEU A N 1
ATOM 679 C CA . LEU A 1 86 ? -7.092 1.486 10.220 1.00 53.47 86 LEU A CA 1
ATOM 680 C C . LEU A 1 86 ? -6.963 0.336 9.221 1.00 53.47 86 LEU A C 1
ATOM 682 O O . LEU A 1 86 ? -6.529 -0.764 9.557 1.00 53.47 86 LEU A O 1
ATOM 686 N N . THR A 1 87 ? -7.434 0.563 7.998 1.00 62.00 87 THR A N 1
ATOM 687 C CA . THR A 1 87 ? -7.323 -0.439 6.946 1.00 62.00 87 THR A CA 1
ATOM 688 C C . THR A 1 87 ? -5.885 -0.442 6.421 1.00 62.00 87 THR A C 1
ATOM 690 O O . THR A 1 87 ? -5.304 0.628 6.229 1.00 62.00 87 THR A O 1
ATOM 693 N N . PRO A 1 88 ? -5.295 -1.617 6.133 1.00 52.41 88 PRO A N 1
ATOM 694 C CA . PRO A 1 88 ? -3.929 -1.723 5.605 1.00 52.41 88 PRO A CA 1
ATOM 695 C C . PRO A 1 88 ? -3.658 -0.855 4.363 1.00 52.41 88 PRO A C 1
ATOM 697 O O . PRO A 1 88 ? -2.533 -0.443 4.110 1.00 52.41 88 PRO A O 1
ATOM 700 N N . LYS A 1 89 ? -4.699 -0.510 3.599 1.00 66.00 89 LYS A N 1
ATOM 701 C CA . LYS A 1 89 ? -4.589 0.345 2.411 1.00 66.00 89 LYS A CA 1
ATOM 702 C C . LYS A 1 89 ? -4.275 1.806 2.731 1.00 66.00 89 LYS A C 1
ATOM 704 O O . LYS A 1 89 ? -3.651 2.483 1.921 1.00 66.00 89 LYS A O 1
ATOM 709 N N . TYR A 1 90 ? -4.661 2.287 3.910 1.00 70.31 90 TYR A N 1
ATOM 710 C CA . TYR A 1 90 ? -4.302 3.629 4.356 1.00 70.31 90 TYR A CA 1
ATOM 711 C C . TYR A 1 90 ? -2.798 3.740 4.652 1.00 70.31 90 TYR A C 1
ATOM 713 O O . TYR A 1 90 ? -2.174 4.750 4.340 1.00 70.31 90 TYR A O 1
ATOM 721 N N . HIS A 1 91 ? -2.191 2.665 5.165 1.00 75.50 91 HIS A N 1
ATOM 722 C CA . H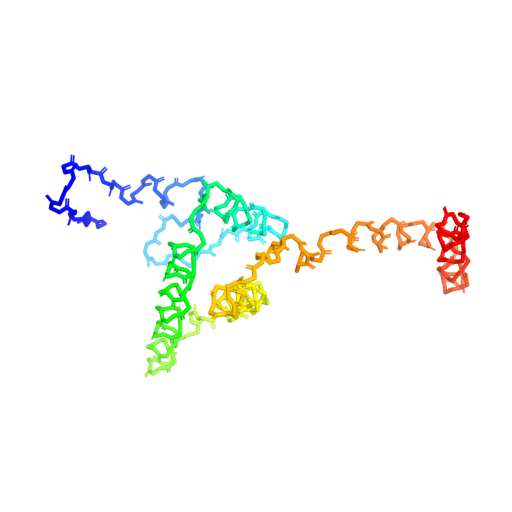IS A 1 91 ? -0.740 2.572 5.326 1.00 75.50 91 HIS A CA 1
ATOM 723 C C . HIS A 1 91 ? -0.010 2.616 3.972 1.00 75.50 91 HIS A C 1
ATOM 725 O O . HIS A 1 91 ? 0.980 3.328 3.836 1.00 75.50 91 HIS A O 1
ATOM 731 N N . MET A 1 92 ? -0.538 1.944 2.940 1.00 76.69 92 MET A N 1
ATOM 732 C CA . MET A 1 92 ? -0.002 2.054 1.575 1.00 76.69 92 MET A CA 1
ATOM 733 C C . MET A 1 92 ? -0.113 3.484 1.027 1.00 76.69 92 MET A C 1
ATOM 735 O O . MET A 1 92 ? 0.870 4.016 0.518 1.00 76.69 92 MET A O 1
ATOM 739 N N . LEU A 1 93 ? -1.266 4.143 1.195 1.00 79.31 93 LEU A N 1
ATOM 740 C CA . LEU A 1 93 ? -1.431 5.545 0.798 1.00 79.31 93 LEU A CA 1
ATOM 741 C C . LEU A 1 93 ? -0.417 6.459 1.502 1.00 79.31 93 LEU A C 1
ATOM 743 O O . LEU A 1 93 ? 0.132 7.355 0.866 1.00 79.31 93 LEU A O 1
ATOM 747 N N . MET A 1 94 ? -0.154 6.227 2.790 1.00 83.19 94 MET A N 1
ATOM 748 C CA . MET A 1 94 ? 0.843 6.978 3.553 1.00 83.19 94 MET A CA 1
ATOM 749 C C . MET A 1 94 ? 2.240 6.850 2.937 1.00 83.19 94 MET A C 1
ATOM 751 O O . MET A 1 94 ? 2.874 7.873 2.692 1.00 83.19 94 MET A O 1
ATOM 755 N N . HIS A 1 95 ? 2.685 5.629 2.617 1.00 85.38 95 HIS A N 1
ATOM 756 C CA . HIS A 1 95 ? 3.976 5.397 1.954 1.00 85.38 95 HIS A CA 1
ATOM 757 C C . HIS A 1 95 ? 4.062 6.070 0.588 1.00 85.38 95 HIS A C 1
ATOM 759 O O . HIS A 1 95 ? 5.038 6.755 0.298 1.00 85.38 95 HIS A O 1
ATOM 765 N N . VAL A 1 96 ? 3.012 5.944 -0.228 1.00 85.75 96 VAL A N 1
ATOM 766 C CA . VAL A 1 96 ? 2.949 6.570 -1.555 1.00 85.75 96 VAL A CA 1
ATOM 767 C C . VAL A 1 96 ? 3.053 8.091 -1.448 1.00 85.75 96 VAL A C 1
ATOM 769 O O . VAL A 1 96 ? 3.864 8.707 -2.134 1.00 85.75 96 VAL A O 1
ATOM 772 N N . VAL A 1 97 ? 2.240 8.718 -0.593 1.00 87.25 97 VAL A N 1
ATOM 773 C CA . VAL A 1 97 ? 2.230 10.181 -0.431 1.00 87.25 97 VAL A CA 1
ATOM 774 C C . VAL A 1 97 ? 3.561 10.676 0.126 1.00 87.25 97 VAL A C 1
ATOM 776 O O . VAL A 1 97 ? 4.066 11.694 -0.346 1.00 87.25 97 VAL A O 1
ATOM 779 N N . TYR A 1 98 ? 4.137 9.953 1.088 1.00 89.38 98 TYR A N 1
ATOM 780 C CA . TYR A 1 98 ? 5.432 10.283 1.669 1.00 89.38 98 TYR A CA 1
ATOM 781 C C . TYR A 1 98 ? 6.553 10.210 0.628 1.00 89.38 98 TYR A C 1
ATOM 783 O O . TYR A 1 98 ? 7.307 11.168 0.482 1.00 89.38 98 TYR A O 1
ATOM 791 N N . GLN A 1 99 ? 6.612 9.145 -0.176 1.00 88.88 99 GLN A N 1
ATOM 792 C CA . GLN A 1 99 ? 7.615 9.027 -1.234 1.00 88.88 99 GLN A CA 1
ATOM 793 C C . GLN A 1 99 ? 7.465 10.128 -2.291 1.00 88.88 99 GLN A C 1
ATOM 795 O O . GLN A 1 99 ? 8.445 10.769 -2.651 1.00 88.88 99 GLN A O 1
ATOM 800 N N . LEU A 1 100 ? 6.237 10.426 -2.727 1.00 86.56 100 LEU A N 1
ATOM 801 C CA . LEU A 1 100 ? 5.983 11.516 -3.676 1.00 86.56 100 LEU A CA 1
ATOM 802 C C . LEU A 1 100 ? 6.368 12.894 -3.114 1.00 86.56 100 LEU A C 1
ATOM 804 O O . LEU A 1 100 ? 6.752 13.783 -3.874 1.00 86.56 100 LEU A O 1
ATOM 808 N N . MET A 1 101 ? 6.253 13.090 -1.797 1.00 88.81 101 MET A N 1
ATOM 809 C CA . MET A 1 101 ? 6.718 14.298 -1.115 1.00 88.81 101 MET A CA 1
ATOM 810 C C . MET A 1 101 ? 8.246 14.390 -1.141 1.00 88.81 101 MET A C 1
ATOM 812 O O . MET A 1 101 ? 8.771 15.426 -1.534 1.00 88.81 101 MET A O 1
ATOM 816 N N . LEU A 1 102 ? 8.945 13.299 -0.811 1.00 89.69 102 LEU A N 1
ATOM 817 C CA . LEU A 1 102 ? 10.406 13.231 -0.889 1.00 89.69 102 LEU A CA 1
ATOM 818 C C . LEU A 1 102 ? 10.920 13.445 -2.319 1.00 89.69 102 LEU A C 1
ATOM 820 O O . LEU A 1 102 ? 11.925 14.123 -2.517 1.00 89.69 102 LEU A O 1
ATOM 824 N N . ASP A 1 103 ? 10.239 12.884 -3.320 1.00 88.19 103 ASP A N 1
ATOM 825 C CA . ASP A 1 103 ? 10.606 13.045 -4.728 1.00 88.19 103 ASP A CA 1
ATOM 826 C C . ASP A 1 103 ? 10.401 14.493 -5.190 1.00 88.19 103 ASP A C 1
ATOM 828 O O . ASP A 1 103 ? 11.265 15.050 -5.867 1.00 88.19 103 ASP A O 1
ATOM 832 N N . ARG A 1 104 ? 9.301 15.134 -4.764 1.00 86.75 104 ARG A N 1
ATOM 833 C CA . ARG A 1 104 ? 9.051 16.565 -4.995 1.00 86.75 104 ARG A CA 1
ATOM 834 C C . ARG A 1 104 ? 10.148 17.426 -4.372 1.00 86.75 104 ARG A C 1
ATOM 836 O O . ARG A 1 104 ? 10.671 18.302 -5.052 1.00 86.75 104 ARG A O 1
ATOM 843 N N . ASP A 1 105 ? 10.464 17.200 -3.099 1.00 88.12 105 ASP A N 1
ATOM 844 C CA . ASP A 1 105 ? 11.388 18.047 -2.332 1.00 88.12 105 ASP A CA 1
ATOM 845 C C . ASP A 1 105 ? 12.835 17.896 -2.810 1.00 88.12 105 ASP A C 1
ATOM 847 O O . ASP A 1 105 ? 13.585 18.866 -2.834 1.00 88.12 105 ASP A O 1
ATOM 851 N N . ALA A 1 106 ? 13.202 16.703 -3.281 1.00 89.94 106 ALA A N 1
ATOM 852 C CA . ALA A 1 106 ? 14.490 16.440 -3.914 1.00 89.94 106 ALA A CA 1
ATOM 853 C C . ALA A 1 106 ? 14.535 16.802 -5.414 1.00 89.94 106 ALA A C 1
ATOM 855 O O . ALA A 1 106 ? 15.549 16.551 -6.061 1.00 89.94 106 ALA A O 1
ATOM 856 N N . ASN A 1 107 ? 13.449 17.340 -5.985 1.00 86.25 107 ASN A N 1
ATOM 857 C CA . ASN A 1 107 ? 13.308 17.641 -7.415 1.00 86.25 107 ASN A CA 1
ATOM 858 C C . ASN A 1 107 ? 13.653 16.450 -8.338 1.00 86.25 107 ASN A C 1
ATOM 860 O O . ASN A 1 107 ? 14.310 16.601 -9.369 1.00 86.25 107 ASN A O 1
ATOM 864 N N . ARG A 1 108 ? 13.222 15.245 -7.948 1.00 85.00 108 ARG A N 1
ATOM 865 C CA . ARG A 1 108 ? 13.416 13.994 -8.695 1.00 85.00 108 ARG A CA 1
ATOM 866 C C . ARG A 1 108 ? 12.162 13.619 -9.476 1.00 85.00 108 ARG A C 1
ATOM 868 O O . ARG A 1 108 ? 11.052 14.065 -9.179 1.00 85.00 108 ARG A O 1
ATOM 875 N N . SER A 1 109 ? 12.336 12.739 -10.457 1.00 81.75 109 SER A N 1
ATOM 876 C CA . SER A 1 109 ? 11.208 12.077 -11.107 1.00 81.75 109 SER A CA 1
ATOM 877 C C . SER A 1 109 ? 10.424 11.265 -10.068 1.00 81.75 109 SER A C 1
ATOM 879 O O . SER A 1 109 ? 11.027 10.430 -9.393 1.00 81.75 109 SER A O 1
ATOM 881 N N . PRO A 1 110 ? 9.107 11.492 -9.918 1.00 81.88 110 PRO A N 1
ATOM 882 C CA . PRO A 1 110 ? 8.315 10.799 -8.914 1.00 81.88 110 PRO A CA 1
ATOM 883 C C . PRO A 1 110 ? 8.201 9.308 -9.223 1.00 81.88 110 PRO A C 1
ATOM 885 O O . PRO A 1 110 ? 8.011 8.919 -10.380 1.00 81.88 110 PRO A O 1
ATOM 888 N N . ILE A 1 111 ? 8.257 8.476 -8.181 1.00 79.94 111 ILE A N 1
ATOM 889 C CA . ILE A 1 111 ? 8.027 7.037 -8.317 1.00 79.94 111 ILE A CA 1
ATOM 890 C C . ILE A 1 111 ? 6.629 6.765 -8.881 1.00 79.94 111 ILE A C 1
ATOM 892 O O . ILE A 1 111 ? 5.655 7.439 -8.535 1.00 79.94 111 ILE A O 1
ATOM 896 N N . ASN A 1 112 ? 6.508 5.737 -9.723 1.00 79.44 112 ASN A N 1
ATOM 897 C CA . ASN A 1 112 ? 5.201 5.245 -10.136 1.00 79.44 112 ASN A CA 1
ATOM 898 C C . ASN A 1 112 ? 4.456 4.705 -8.899 1.00 79.44 112 ASN A C 1
ATOM 900 O O . ASN A 1 112 ? 4.899 3.709 -8.327 1.00 79.44 112 ASN A O 1
ATOM 904 N N . PRO A 1 113 ? 3.308 5.283 -8.500 1.00 75.62 113 PRO A N 1
ATOM 905 C CA . PRO A 1 113 ? 2.574 4.821 -7.324 1.00 75.62 113 PRO A CA 1
ATOM 906 C C . PRO A 1 113 ? 2.112 3.355 -7.413 1.00 75.62 113 PRO A C 1
ATOM 908 O O . PRO A 1 113 ? 1.916 2.714 -6.383 1.00 75.62 113 PRO A O 1
ATOM 911 N N . LEU A 1 114 ? 1.990 2.794 -8.629 1.00 72.25 114 LEU A N 1
ATOM 912 C CA . LEU A 1 114 ? 1.722 1.365 -8.847 1.00 72.25 114 LEU A CA 1
ATOM 913 C C . LEU A 1 114 ? 2.823 0.457 -8.281 1.00 72.25 114 LEU A C 1
ATOM 915 O O . LEU A 1 114 ? 2.541 -0.706 -8.015 1.00 72.25 114 LEU A O 1
ATOM 919 N N . ALA A 1 115 ? 4.034 0.970 -8.049 1.00 75.88 115 ALA A N 1
ATOM 920 C CA . ALA A 1 115 ? 5.120 0.218 -7.420 1.00 75.88 115 ALA A CA 1
ATOM 921 C C . ALA A 1 115 ? 4.780 -0.237 -5.988 1.00 75.88 115 ALA A C 1
ATOM 923 O O . ALA A 1 115 ? 5.312 -1.237 -5.522 1.00 75.88 115 ALA A O 1
ATOM 924 N N . TYR A 1 116 ? 3.857 0.454 -5.310 1.00 74.62 116 TYR A N 1
ATOM 925 C CA . TYR A 1 116 ? 3.354 0.073 -3.985 1.00 74.62 116 TYR A CA 1
ATOM 926 C C . TYR A 1 116 ? 2.135 -0.861 -4.043 1.00 74.62 116 TYR A C 1
ATOM 928 O O . TYR A 1 116 ? 1.574 -1.223 -3.006 1.00 74.62 116 TYR A O 1
ATOM 936 N N . SER A 1 117 ? 1.675 -1.234 -5.241 1.00 71.25 117 SER A N 1
ATOM 937 C CA . SER A 1 117 ? 0.540 -2.137 -5.401 1.00 71.25 117 SER A CA 1
ATOM 938 C C . SER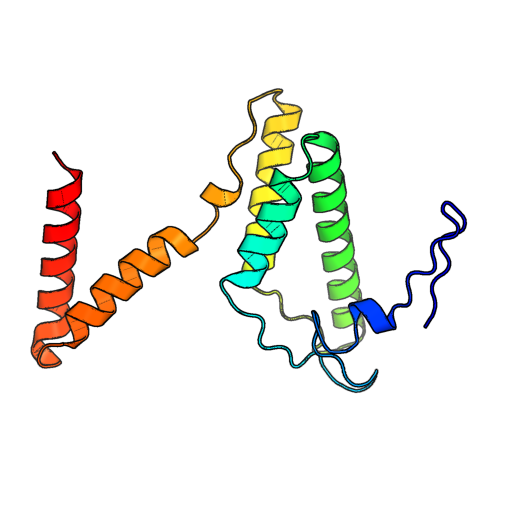 A 1 117 ? 0.966 -3.587 -5.194 1.00 71.25 117 SER A C 1
ATOM 940 O O . SER A 1 117 ? 1.734 -4.140 -5.979 1.00 71.25 117 SER A O 1
ATOM 942 N N . CYS A 1 118 ? 0.376 -4.251 -4.199 1.00 65.00 118 CYS A N 1
ATOM 943 C CA . CYS A 1 118 ? 0.519 -5.698 -4.035 1.00 65.00 118 CYS A CA 1
ATOM 944 C C . CYS A 1 118 ? -0.320 -6.504 -5.041 1.00 65.00 118 CYS A C 1
ATOM 946 O O . CYS A 1 118 ? -0.231 -7.723 -5.035 1.00 65.00 118 CYS A O 1
ATOM 948 N N . GLN A 1 119 ? -1.112 -5.864 -5.913 1.00 65.50 119 GLN A N 1
ATOM 949 C CA . GLN A 1 119 ? -1.968 -6.578 -6.868 1.00 65.50 119 GLN A CA 1
ATOM 950 C C . GLN A 1 119 ? -1.149 -7.444 -7.840 1.00 65.50 119 GLN A C 1
ATOM 952 O O . GLN A 1 119 ? -1.504 -8.589 -8.095 1.00 65.50 119 GLN A O 1
ATOM 957 N N . MET A 1 120 ? -0.018 -6.920 -8.325 1.00 63.91 120 MET A N 1
ATOM 958 C CA . MET A 1 120 ? 0.875 -7.638 -9.242 1.00 63.91 120 MET A CA 1
ATOM 959 C C . MET A 1 120 ? 1.456 -8.926 -8.620 1.00 63.91 120 MET A C 1
ATOM 961 O O . MET A 1 120 ? 1.333 -9.986 -9.237 1.00 63.91 120 MET A O 1
ATOM 965 N N . PRO A 1 121 ? 2.053 -8.895 -7.408 1.00 67.81 121 PRO A N 1
ATOM 966 C CA . PRO A 1 121 ? 2.497 -10.122 -6.751 1.00 67.81 121 PRO A CA 1
ATOM 967 C C . PRO A 1 121 ? 1.333 -11.005 -6.279 1.00 67.81 121 PRO A C 1
ATOM 969 O O . PRO A 1 121 ? 1.480 -12.223 -6.270 1.00 67.81 121 PRO A O 1
ATOM 972 N N . GLU A 1 122 ? 0.176 -10.440 -5.922 1.00 73.62 122 GLU A N 1
ATOM 973 C CA . GLU A 1 122 ? -0.991 -11.210 -5.471 1.00 73.62 122 GLU A CA 1
ATOM 974 C C . GLU A 1 122 ? -1.553 -12.100 -6.589 1.00 73.62 122 GLU A C 1
ATOM 976 O O . GLU A 1 122 ? -1.826 -13.271 -6.334 1.00 73.62 122 GLU A O 1
ATOM 981 N N . ASP A 1 123 ? -1.635 -11.622 -7.834 1.00 77.00 123 ASP A N 1
ATOM 982 C CA . ASP A 1 123 ? -2.060 -12.446 -8.978 1.00 77.00 123 ASP A CA 1
ATOM 983 C C . ASP A 1 123 ? -1.092 -13.609 -9.244 1.00 77.00 123 ASP A C 1
ATOM 985 O O . ASP A 1 123 ? -1.513 -14.749 -9.473 1.00 77.00 123 ASP A O 1
ATOM 989 N N . PHE A 1 124 ? 0.215 -13.349 -9.154 1.00 79.44 124 PHE A N 1
ATOM 990 C CA . PHE A 1 124 ? 1.246 -14.378 -9.284 1.00 79.44 124 PHE A CA 1
ATOM 991 C C . PHE A 1 124 ? 1.130 -15.441 -8.182 1.00 79.44 124 PHE A C 1
ATOM 993 O O . PHE A 1 124 ? 1.031 -16.636 -8.477 1.00 79.44 124 PHE A O 1
ATOM 1000 N N . ILE A 1 125 ? 1.071 -15.006 -6.920 1.00 83.31 125 ILE A N 1
ATOM 1001 C CA . ILE A 1 125 ? 0.940 -15.885 -5.753 1.00 83.31 125 ILE A CA 1
ATOM 1002 C C . ILE A 1 125 ? -0.367 -16.678 -5.831 1.00 83.31 125 ILE A C 1
ATOM 1004 O O . ILE A 1 125 ? -0.360 -17.884 -5.599 1.00 83.31 125 ILE A O 1
ATOM 1008 N N . ASN A 1 126 ? -1.481 -16.046 -6.207 1.00 83.38 126 ASN A N 1
ATOM 1009 C CA . ASN A 1 126 ? -2.778 -16.708 -6.330 1.00 83.38 126 ASN A CA 1
ATOM 1010 C C . ASN A 1 126 ? -2.782 -17.764 -7.434 1.00 83.38 126 ASN A C 1
ATOM 1012 O O . ASN A 1 126 ? -3.354 -18.841 -7.243 1.00 83.38 126 ASN A O 1
ATOM 1016 N N . ARG A 1 127 ? -2.119 -17.505 -8.566 1.00 85.19 127 ARG A N 1
ATOM 1017 C CA . ARG A 1 127 ? -1.965 -18.493 -9.639 1.00 85.19 127 ARG A CA 1
ATOM 1018 C C . ARG A 1 127 ? -1.141 -19.690 -9.169 1.00 85.19 127 ARG A C 1
ATOM 1020 O O . ARG A 1 127 ? -1.571 -20.828 -9.363 1.00 85.19 127 ARG A O 1
ATOM 1027 N N . VAL A 1 128 ? -0.007 -19.448 -8.508 1.00 88.38 128 VAL A N 1
ATOM 1028 C CA . VAL A 1 128 ? 0.830 -20.513 -7.932 1.00 88.38 128 VAL A CA 1
ATOM 1029 C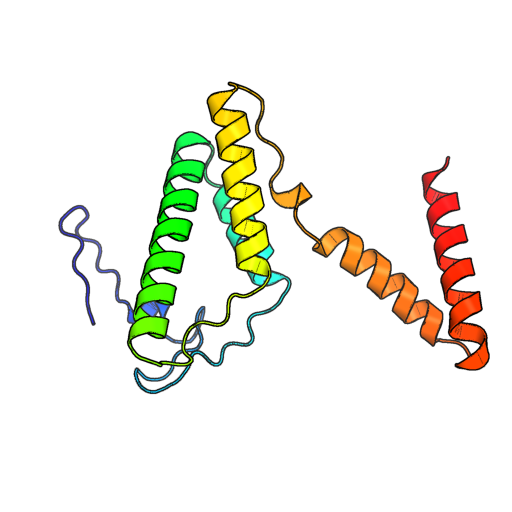 C . VAL A 1 128 ? 0.056 -21.298 -6.872 1.00 88.38 128 VAL A C 1
ATOM 1031 O O . VAL A 1 128 ? 0.019 -22.521 -6.937 1.00 88.38 128 VAL A O 1
ATOM 1034 N N . ALA A 1 129 ? -0.634 -20.622 -5.953 1.00 87.88 129 ALA A N 1
ATOM 1035 C CA . ALA A 1 129 ? -1.415 -21.249 -4.890 1.00 87.88 129 ALA A CA 1
ATOM 1036 C C . ALA A 1 129 ? -2.585 -22.086 -5.433 1.00 87.88 129 ALA A C 1
ATOM 1038 O O . ALA A 1 129 ? -2.874 -23.162 -4.914 1.00 87.88 129 ALA A O 1
ATOM 1039 N N . THR A 1 130 ? -3.251 -21.616 -6.489 1.00 90.94 130 THR A N 1
ATOM 1040 C CA . THR A 1 130 ? -4.339 -22.354 -7.147 1.00 90.94 130 THR A CA 1
ATOM 1041 C C . THR A 1 130 ? -3.818 -23.637 -7.786 1.00 90.94 130 THR A C 1
ATOM 1043 O O . THR A 1 130 ? -4.372 -24.705 -7.542 1.00 90.94 130 THR A O 1
ATOM 1046 N N . LEU A 1 131 ? -2.710 -23.561 -8.529 1.00 91.56 131 LEU A N 1
ATOM 1047 C CA . LEU A 1 131 ? -2.087 -24.733 -9.150 1.00 91.56 131 LEU A CA 1
ATOM 1048 C C . LEU A 1 131 ? -1.468 -25.688 -8.118 1.00 91.56 131 LEU A C 1
ATOM 1050 O O . LEU A 1 131 ? -1.482 -26.901 -8.315 1.00 91.56 131 LEU A O 1
ATOM 1054 N N . ALA A 1 132 ? -0.938 -25.161 -7.014 1.00 93.44 132 ALA A N 1
ATOM 1055 C CA . ALA A 1 132 ? -0.358 -25.965 -5.948 1.00 93.44 132 ALA A CA 1
ATOM 1056 C C . ALA A 1 132 ? -1.408 -26.790 -5.198 1.00 93.44 132 ALA A C 1
ATOM 1058 O O . ALA A 1 132 ? -1.099 -27.892 -4.767 1.00 93.44 132 ALA A O 1
ATOM 1059 N N . ARG A 1 133 ? -2.647 -26.299 -5.073 1.00 92.81 133 ARG A N 1
ATOM 1060 C CA . ARG A 1 133 ? -3.759 -27.018 -4.424 1.00 92.81 133 ARG A CA 1
ATOM 1061 C C . ARG A 1 133 ? -4.444 -28.059 -5.314 1.00 92.81 133 ARG A C 1
ATOM 1063 O O . ARG A 1 133 ? -5.302 -28.782 -4.824 1.00 92.81 133 ARG A O 1
ATOM 1070 N N . ALA A 1 134 ? -4.071 -28.157 -6.590 1.00 93.56 134 ALA A N 1
ATOM 1071 C CA . ALA A 1 134 ? -4.628 -29.140 -7.524 1.00 93.56 134 ALA A CA 1
ATOM 1072 C C . ALA A 1 134 ? -4.048 -30.561 -7.352 1.00 93.56 134 ALA A C 1
ATOM 1074 O O . ALA A 1 134 ? -4.389 -31.461 -8.115 1.00 93.56 134 ALA A O 1
ATOM 1075 N N . VAL A 1 135 ? -3.156 -30.768 -6.378 1.00 92.88 135 VAL A N 1
ATOM 1076 C CA . VAL A 1 135 ? -2.585 -32.078 -6.029 1.00 92.88 135 VAL A CA 1
ATOM 1077 C C . VAL A 1 135 ? -3.070 -32.525 -4.650 1.00 92.88 135 VAL A C 1
ATOM 1079 O O . VAL A 1 135 ? -3.643 -31.735 -3.899 1.00 92.88 135 VAL A O 1
ATOM 1082 N N . ASN A 1 136 ? -2.817 -33.787 -4.289 1.00 95.44 136 ASN A N 1
ATOM 1083 C CA . ASN A 1 136 ? -3.103 -34.276 -2.939 1.00 95.44 136 ASN A CA 1
ATOM 1084 C C . ASN A 1 136 ? -2.453 -33.342 -1.887 1.00 95.44 136 ASN A C 1
ATOM 1086 O O . ASN A 1 136 ? -1.279 -32.994 -2.057 1.00 95.44 136 ASN A O 1
ATOM 1090 N N . PRO A 1 137 ? -3.168 -32.963 -0.804 1.00 95.06 137 PRO A N 1
ATOM 1091 C CA . PRO A 1 137 ? -2.684 -32.043 0.229 1.00 95.06 137 PRO A CA 1
ATOM 1092 C C . PRO A 1 137 ? -1.266 -32.327 0.741 1.00 95.06 137 PRO A C 1
ATOM 1094 O O . PRO A 1 137 ? -0.517 -31.393 1.020 1.00 95.06 137 PRO A O 1
ATOM 1097 N N . ARG A 1 138 ? -0.865 -33.605 0.794 1.00 96.06 138 ARG A N 1
ATOM 1098 C CA . ARG A 1 138 ? 0.481 -34.035 1.199 1.00 96.06 138 ARG A CA 1
ATOM 1099 C C . ARG A 1 138 ? 1.597 -33.469 0.310 1.00 96.06 138 ARG A C 1
ATOM 1101 O O . ARG A 1 138 ? 2.682 -33.201 0.812 1.00 96.06 138 ARG A O 1
ATOM 1108 N N . PHE A 1 139 ? 1.334 -33.268 -0.981 1.00 96.12 139 PHE A N 1
ATOM 1109 C CA . PHE A 1 139 ? 2.310 -32.778 -1.963 1.00 96.12 139 PHE A CA 1
ATOM 1110 C C . PHE A 1 139 ? 2.196 -31.275 -2.240 1.00 96.12 139 PHE A C 1
ATOM 1112 O O . PHE A 1 139 ? 2.988 -30.738 -3.011 1.00 96.12 139 PHE A O 1
ATOM 1119 N N . VAL A 1 140 ? 1.243 -30.565 -1.626 1.00 94.44 140 VAL A N 1
ATOM 1120 C CA . VAL A 1 140 ? 1.059 -29.116 -1.835 1.00 94.44 140 VAL A CA 1
ATOM 1121 C C . VAL A 1 140 ? 2.330 -28.310 -1.526 1.00 94.44 140 VAL A C 1
ATOM 1123 O O . VAL A 1 140 ? 2.658 -27.431 -2.331 1.00 94.44 140 VAL A O 1
ATOM 1126 N N . PRO A 1 141 ? 3.093 -28.581 -0.443 1.00 96.25 141 PRO A N 1
ATOM 1127 C CA . PRO A 1 141 ? 4.328 -27.842 -0.172 1.00 96.25 141 PRO A CA 1
ATOM 1128 C C . PRO A 1 141 ? 5.373 -28.030 -1.280 1.00 96.25 141 PRO A C 1
ATOM 1130 O O . PRO A 1 141 ? 5.906 -27.058 -1.815 1.00 96.25 141 PRO A O 1
ATOM 1133 N N . GLU A 1 142 ? 5.604 -29.280 -1.685 1.00 96.38 142 GLU A N 1
ATOM 1134 C CA . GLU A 1 142 ? 6.561 -29.630 -2.737 1.00 96.38 142 GLU A CA 1
ATOM 1135 C C . GLU A 1 142 ? 6.143 -29.044 -4.092 1.00 96.38 142 GLU A C 1
ATOM 1137 O O . GLU A 1 142 ? 6.946 -28.428 -4.798 1.00 96.38 142 GLU A O 1
ATOM 1142 N N . ARG A 1 143 ? 4.849 -29.134 -4.419 1.00 95.25 143 ARG A N 1
ATOM 1143 C CA . ARG A 1 143 ? 4.281 -28.565 -5.642 1.00 95.25 143 ARG A CA 1
ATOM 1144 C C . ARG A 1 143 ? 4.396 -27.044 -5.675 1.00 95.25 143 ARG A C 1
ATOM 1146 O O . ARG A 1 143 ? 4.678 -26.488 -6.734 1.00 95.25 143 ARG A O 1
ATOM 1153 N N . THR A 1 144 ? 4.216 -26.376 -4.536 1.00 94.62 144 THR A N 1
ATOM 1154 C CA . THR A 1 144 ? 4.388 -24.921 -4.411 1.00 94.62 144 THR A CA 1
ATOM 1155 C C . THR A 1 144 ? 5.821 -24.518 -4.760 1.00 94.62 144 THR A C 1
ATOM 1157 O O . THR A 1 144 ? 6.018 -23.668 -5.628 1.00 94.62 144 THR A O 1
ATOM 1160 N N . LEU A 1 145 ? 6.824 -25.167 -4.154 1.00 96.12 145 LEU A N 1
ATOM 1161 C CA . LEU A 1 145 ? 8.240 -24.899 -4.436 1.00 96.12 145 LEU A CA 1
ATOM 1162 C C . LEU A 1 145 ? 8.592 -25.161 -5.904 1.00 96.12 145 LEU A C 1
ATOM 1164 O O . LEU A 1 145 ? 9.283 -24.356 -6.525 1.00 96.12 145 LEU A O 1
ATOM 1168 N N . TYR A 1 146 ? 8.087 -26.256 -6.476 1.00 95.94 146 TYR A N 1
ATOM 1169 C CA . TYR A 1 146 ? 8.288 -26.578 -7.887 1.00 95.94 146 TYR A CA 1
ATOM 1170 C C . TYR A 1 146 ? 7.742 -25.481 -8.814 1.00 95.94 146 TYR A C 1
ATOM 1172 O O . TYR A 1 146 ? 8.441 -25.026 -9.717 1.00 95.94 146 TYR A O 1
ATOM 1180 N N . LEU A 1 147 ? 6.518 -25.005 -8.573 1.00 93.81 147 LEU A N 1
ATOM 1181 C CA . LEU A 1 147 ? 5.903 -23.952 -9.385 1.00 93.81 147 LEU A CA 1
ATOM 1182 C C . LEU A 1 147 ? 6.649 -22.615 -9.274 1.00 93.81 147 LEU A C 1
ATOM 1184 O O . LEU A 1 147 ? 6.797 -21.930 -10.286 1.00 93.81 147 LEU A O 1
ATOM 1188 N N . TYR A 1 148 ? 7.170 -22.266 -8.092 1.00 93.81 148 TYR A N 1
ATOM 1189 C CA . TYR A 1 148 ? 8.040 -21.094 -7.939 1.00 93.81 148 TYR A CA 1
ATOM 1190 C C . TYR A 1 148 ? 9.362 -21.247 -8.698 1.00 93.81 148 TYR A C 1
ATOM 1192 O O . TYR A 1 148 ? 9.785 -20.297 -9.349 1.00 93.81 148 TYR A O 1
ATOM 1200 N N . LYS A 1 149 ? 9.985 -22.434 -8.687 1.00 94.19 149 LYS A N 1
ATOM 1201 C CA . LYS A 1 149 ? 11.196 -22.707 -9.485 1.00 94.19 149 LYS A CA 1
ATOM 1202 C C . LYS A 1 149 ? 10.936 -22.546 -10.983 1.00 94.19 149 LYS A C 1
ATOM 1204 O O . LYS A 1 149 ? 11.724 -21.906 -11.668 1.00 94.19 149 LYS A O 1
ATOM 1209 N N . VAL A 1 150 ? 9.815 -23.070 -11.483 1.00 92.81 150 VAL A N 1
ATOM 1210 C CA . VAL A 1 150 ? 9.412 -22.905 -12.891 1.00 92.81 150 VAL A CA 1
ATOM 1211 C C . VAL A 1 150 ? 9.157 -21.434 -13.224 1.00 92.81 150 VAL A C 1
ATOM 1213 O O . VAL A 1 150 ? 9.548 -20.969 -14.290 1.00 92.81 150 VAL A O 1
ATOM 1216 N N . ALA A 1 151 ? 8.505 -20.690 -12.329 1.00 89.19 151 ALA A N 1
ATOM 1217 C CA . ALA A 1 151 ? 8.275 -19.265 -12.528 1.00 89.19 151 ALA A CA 1
ATOM 1218 C C . ALA A 1 151 ? 9.581 -18.460 -12.559 1.00 89.19 151 ALA A C 1
ATOM 1220 O O . ALA A 1 151 ? 9.718 -17.585 -13.406 1.00 89.19 151 ALA A O 1
ATOM 1221 N N . LEU A 1 152 ? 10.535 -18.781 -11.680 1.00 89.44 152 LEU A N 1
ATOM 1222 C CA . LEU A 1 152 ? 11.862 -18.168 -11.666 1.00 89.44 152 LEU A CA 1
ATOM 1223 C C . LEU A 1 152 ? 12.618 -18.458 -12.967 1.00 89.44 152 LEU A C 1
ATOM 1225 O O . LEU A 1 152 ? 13.127 -17.532 -13.587 1.00 89.44 152 LEU A O 1
ATOM 1229 N N . ALA A 1 153 ? 12.628 -19.719 -13.409 1.00 92.38 153 ALA A N 1
ATOM 1230 C CA . ALA A 1 153 ? 13.301 -20.132 -14.640 1.00 92.38 153 ALA A CA 1
ATOM 1231 C C . ALA A 1 153 ? 12.796 -19.367 -15.876 1.00 92.38 153 ALA A C 1
ATOM 1233 O O . ALA A 1 153 ? 13.586 -19.039 -16.746 1.00 92.38 153 ALA A O 1
ATOM 1234 N N . LYS A 1 154 ? 11.504 -19.016 -15.929 1.00 87.62 154 LYS A N 1
ATOM 1235 C CA . LYS A 1 154 ? 10.915 -18.236 -17.034 1.00 87.62 154 LYS A CA 1
ATOM 1236 C C . LYS A 1 154 ? 11.376 -16.779 -17.125 1.00 87.62 154 LYS A C 1
ATOM 1238 O O . LYS A 1 154 ? 11.117 -16.151 -18.143 1.00 87.62 154 LYS A O 1
ATOM 1243 N N . VAL A 1 155 ? 11.927 -16.218 -16.050 1.00 86.81 155 VAL A N 1
ATOM 1244 C CA . VAL A 1 155 ? 12.324 -14.797 -15.969 1.00 86.81 155 VAL A CA 1
ATOM 1245 C C . VAL A 1 155 ? 13.848 -14.645 -15.927 1.00 86.81 155 VAL A C 1
ATOM 1247 O O . VAL A 1 155 ? 14.355 -13.538 -16.042 1.00 86.81 155 VAL A O 1
ATOM 1250 N N . TRP A 1 156 ? 14.576 -15.744 -15.718 1.00 81.88 156 TRP A N 1
ATOM 1251 C CA . TRP A 1 156 ? 16.033 -15.749 -15.568 1.00 81.88 156 TRP A CA 1
ATOM 1252 C C . TRP A 1 156 ? 16.793 -15.810 -16.911 1.00 81.88 156 TRP A C 1
ATOM 1254 O O . TRP A 1 156 ? 18.016 -15.699 -16.913 1.00 81.88 156 TRP A O 1
ATOM 1264 N N . GLU A 1 157 ? 16.091 -15.981 -18.034 1.00 52.56 157 GLU A N 1
ATOM 1265 C CA . GLU A 1 157 ? 16.634 -15.820 -19.398 1.00 52.56 157 GLU A CA 1
ATOM 1266 C C . GLU A 1 157 ? 16.602 -14.352 -19.844 1.00 52.56 157 GLU A C 1
ATOM 1268 O O . GLU A 1 157 ? 17.593 -13.917 -20.474 1.00 52.56 157 GLU A O 1
#